Protein AF-A0A923MZI6-F1 (afdb_monomer_lite)

Organism: NCBI:txid2764716

Radius of gyration: 16.97 Å; chains: 1; bounding box: 33×43×50 Å

Foldseek 3Di:
DDDPDPPPPPPDPDDDPPDCQDVLNVLLVVLLVLCCVVLVDDPVLSVQLSVLSCVLPVVVVCVVPDDDDDPPPVVVVVVNVVSVVVSLVSNCVSSVHDSVVSVVSVVVSVVVD

Structure (mmCIF, N/CA/C/O backbone):
data_AF-A0A923MZI6-F1
#
_entry.id   AF-A0A923MZI6-F1
#
loop_
_atom_site.group_PDB
_atom_site.id
_atom_site.type_symbol
_atom_site.label_atom_id
_atom_site.label_alt_id
_atom_site.label_comp_id
_atom_site.label_asym_id
_atom_site.label_entity_id
_atom_site.label_seq_id
_atom_site.pdbx_PDB_ins_code
_atom_site.Cartn_x
_atom_site.Cartn_y
_atom_site.Cartn_z
_atom_site.occupancy
_atom_site.B_iso_or_equiv
_atom_site.auth_seq_id
_atom_site.auth_comp_id
_atom_site.auth_asym_id
_atom_site.auth_atom_id
_atom_site.pdbx_PDB_model_num
ATOM 1 N N . MET A 1 1 ? -13.303 16.371 27.050 1.00 42.78 1 MET A N 1
ATOM 2 C CA . MET A 1 1 ? -13.160 17.238 25.859 1.00 42.78 1 MET A CA 1
ATOM 3 C C . MET A 1 1 ? -11.685 17.529 25.613 1.00 42.78 1 MET A C 1
ATOM 5 O O . MET A 1 1 ? -11.147 18.485 26.145 1.00 42.78 1 MET A O 1
ATOM 9 N N . LYS A 1 2 ? -11.024 16.635 24.889 1.00 39.94 2 LYS A N 1
ATOM 10 C CA . LYS A 1 2 ? -9.668 16.688 24.316 1.00 39.94 2 LYS A CA 1
ATOM 11 C C . LYS A 1 2 ? -9.739 15.613 23.220 1.00 39.94 2 LYS A C 1
ATOM 13 O O . LYS A 1 2 ? -10.436 14.635 23.466 1.00 39.94 2 LYS A O 1
ATOM 18 N N . ASN A 1 3 ? -9.123 15.793 22.053 1.00 42.81 3 ASN A N 1
ATOM 19 C CA . ASN A 1 3 ? -9.115 14.865 20.889 1.00 42.81 3 ASN A CA 1
ATOM 20 C C . ASN A 1 3 ? -9.924 15.313 19.656 1.00 42.81 3 ASN A C 1
ATOM 22 O O . ASN A 1 3 ? -10.339 14.485 18.856 1.00 42.81 3 ASN A O 1
ATOM 26 N N . ILE A 1 4 ? -10.108 16.615 19.446 1.00 54.06 4 ILE A N 1
ATOM 27 C CA . ILE A 1 4 ? -10.547 17.149 18.149 1.00 54.06 4 ILE A CA 1
ATOM 28 C C . ILE A 1 4 ? -9.652 18.350 17.881 1.00 54.06 4 ILE A C 1
ATOM 30 O O . ILE A 1 4 ? -9.963 19.401 18.421 1.00 54.06 4 ILE A O 1
ATOM 34 N N . LEU A 1 5 ? -8.510 18.184 17.191 1.00 44.31 5 LEU A N 1
ATOM 35 C CA . LEU A 1 5 ? -7.769 19.289 16.530 1.00 44.31 5 LEU A CA 1
ATOM 36 C C . LEU A 1 5 ? -6.432 18.915 15.856 1.00 44.31 5 LEU A C 1
ATOM 38 O O . LEU A 1 5 ? -5.689 19.814 15.481 1.00 44.31 5 LEU A O 1
ATOM 42 N N . ILE A 1 6 ? -6.104 17.637 15.636 1.00 47.75 6 ILE A N 1
ATOM 43 C CA . ILE A 1 6 ? -4.903 17.268 14.849 1.00 47.75 6 ILE A CA 1
ATOM 44 C C . ILE A 1 6 ? -5.306 16.404 13.651 1.00 47.75 6 ILE A C 1
ATOM 46 O O . ILE A 1 6 ? -4.731 15.361 13.383 1.00 47.75 6 ILE A O 1
ATOM 50 N N . LEU A 1 7 ? -6.364 16.822 12.955 1.00 48.66 7 LEU A N 1
ATOM 51 C CA . LEU A 1 7 ? -6.875 16.147 11.757 1.00 48.66 7 LEU A CA 1
ATOM 52 C C . LEU A 1 7 ? -6.820 17.051 10.512 1.00 48.66 7 LEU A C 1
ATOM 54 O O . LEU A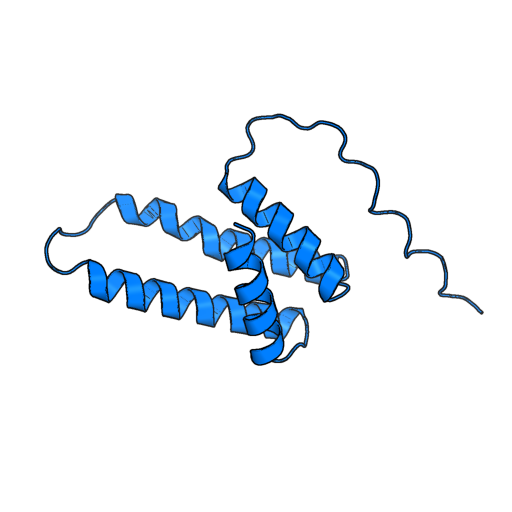 1 7 ? -7.478 16.762 9.521 1.00 48.66 7 LEU A O 1
ATOM 58 N N . LEU A 1 8 ? -6.068 18.163 10.556 1.00 43.25 8 LEU A N 1
ATOM 59 C CA . LEU A 1 8 ? -6.168 19.224 9.540 1.00 43.25 8 LEU A CA 1
ATOM 60 C C . LEU A 1 8 ? -4.841 19.754 8.961 1.00 43.25 8 LEU A C 1
ATOM 62 O O . LEU A 1 8 ? -4.871 20.773 8.280 1.00 43.25 8 LEU A O 1
ATOM 66 N N . PHE A 1 9 ? -3.686 19.118 9.207 1.00 44.66 9 PHE A N 1
ATOM 67 C CA . PHE A 1 9 ? -2.381 19.745 8.901 1.00 44.66 9 PHE A CA 1
ATOM 68 C C . PHE A 1 9 ? -1.403 18.967 8.004 1.00 44.66 9 PHE A C 1
ATOM 70 O O . PHE A 1 9 ? -0.242 19.350 7.916 1.00 44.66 9 PHE A O 1
ATOM 77 N N . VAL A 1 10 ? -1.843 17.936 7.276 1.00 51.78 10 VAL A N 1
ATOM 78 C CA . VAL A 1 10 ? -0.990 17.253 6.270 1.00 51.78 10 VAL A CA 1
ATOM 79 C C . VAL A 1 10 ? -1.582 17.391 4.862 1.00 51.78 10 VAL A C 1
ATOM 81 O O . VAL A 1 10 ? -1.563 16.467 4.064 1.00 51.78 10 VAL A O 1
ATOM 84 N N . GLY A 1 11 ? -2.189 18.547 4.573 1.00 48.66 11 GLY A N 1
ATOM 85 C CA . GLY A 1 11 ? -2.873 18.803 3.301 1.00 48.66 11 GLY A CA 1
ATOM 86 C C . GLY A 1 11 ? -2.235 19.848 2.383 1.00 48.66 11 GLY A C 1
ATOM 87 O O . GLY A 1 11 ? -2.745 20.030 1.285 1.00 48.66 11 GLY A O 1
ATOM 88 N N . LEU A 1 12 ? -1.185 20.582 2.784 1.00 49.75 12 LEU A N 1
ATOM 89 C CA . LEU A 1 12 ? -0.802 21.809 2.052 1.00 49.75 12 LEU A CA 1
ATOM 90 C C . LEU A 1 12 ? 0.702 22.146 2.000 1.00 49.75 12 LEU A C 1
ATOM 92 O O . LEU A 1 12 ? 1.050 23.322 1.944 1.00 49.75 12 LEU A O 1
ATOM 96 N N . SER A 1 13 ? 1.608 21.162 1.951 1.00 44.38 13 SER A N 1
ATOM 97 C CA . SER A 1 13 ? 3.049 21.479 1.864 1.00 44.38 13 SER A CA 1
A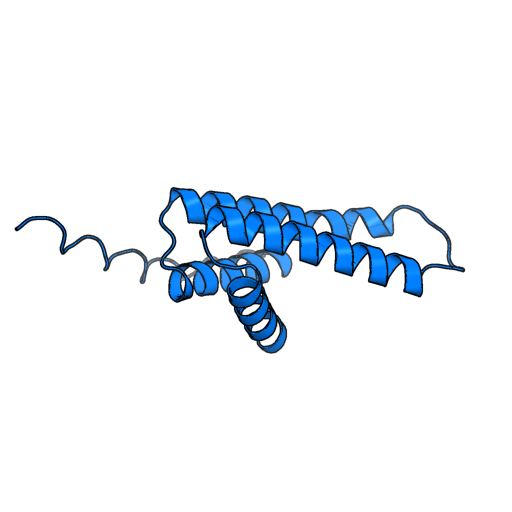TOM 98 C C . SER A 1 13 ? 3.865 20.582 0.935 1.00 44.38 13 SER A C 1
ATOM 100 O O . SER A 1 13 ? 4.933 20.137 1.326 1.00 44.38 13 SER A O 1
ATOM 102 N N . PHE A 1 14 ? 3.429 20.366 -0.309 1.00 53.91 14 PHE A N 1
ATOM 103 C CA . PHE A 1 14 ? 4.358 19.973 -1.384 1.00 53.91 14 PHE A CA 1
ATOM 104 C C . PHE A 1 14 ? 4.081 20.747 -2.675 1.00 53.91 14 PHE A C 1
ATOM 106 O O . PHE A 1 14 ? 3.913 20.195 -3.760 1.00 53.91 14 PHE A O 1
ATOM 113 N N . THR A 1 15 ? 4.065 22.078 -2.581 1.00 51.38 15 THR A N 1
ATOM 114 C CA . THR A 1 15 ? 4.311 22.911 -3.759 1.00 51.38 15 THR A CA 1
ATOM 115 C C . THR A 1 15 ? 5.782 22.767 -4.156 1.00 51.38 15 THR A C 1
ATOM 117 O O . THR A 1 15 ? 6.649 23.421 -3.585 1.00 51.38 15 THR A O 1
ATOM 120 N N . GLY A 1 16 ? 6.053 21.916 -5.148 1.00 49.12 16 GLY A N 1
ATOM 121 C CA . GLY A 1 16 ? 7.232 22.040 -6.007 1.00 49.12 16 GLY A CA 1
ATOM 122 C C . GLY A 1 16 ? 8.493 21.284 -5.587 1.00 49.12 16 GLY A C 1
ATOM 123 O O . GLY A 1 16 ? 9.529 21.901 -5.378 1.00 49.12 16 GLY A O 1
ATOM 124 N N . VAL A 1 17 ? 8.463 19.950 -5.630 1.00 46.00 17 VAL A N 1
ATOM 125 C CA . VAL A 1 17 ? 9.668 19.159 -5.943 1.00 46.00 17 VAL A CA 1
ATOM 126 C C . VAL A 1 17 ? 9.436 18.472 -7.286 1.00 46.00 17 VAL A C 1
ATOM 128 O O . VAL A 1 17 ? 9.171 17.281 -7.389 1.00 46.00 17 VAL A O 1
ATOM 131 N N . LYS A 1 18 ? 9.512 19.263 -8.364 1.00 47.16 18 LYS A N 1
ATOM 132 C CA . LYS A 1 18 ? 9.802 18.732 -9.702 1.00 47.16 18 LYS A CA 1
ATOM 133 C C . LYS A 1 18 ? 11.301 18.422 -9.762 1.00 47.16 18 LYS A C 1
ATOM 135 O O . LYS A 1 18 ? 12.058 19.151 -10.392 1.00 47.16 18 LYS A O 1
ATOM 140 N N . ALA A 1 19 ? 11.733 17.381 -9.062 1.00 44.38 19 ALA A N 1
ATOM 141 C CA . ALA A 1 19 ? 13.095 16.868 -9.141 1.00 44.38 19 ALA A CA 1
ATOM 142 C C . ALA A 1 19 ? 13.007 15.382 -9.476 1.00 44.38 19 ALA A C 1
ATOM 144 O O . ALA A 1 19 ? 12.918 14.570 -8.573 1.00 44.38 19 ALA A O 1
ATOM 145 N N . GLN A 1 20 ? 12.934 15.065 -10.775 1.00 44.94 20 GLN A N 1
ATOM 146 C CA . GLN A 1 20 ? 13.215 13.739 -11.350 1.00 44.94 20 GLN A CA 1
ATOM 147 C C . GLN A 1 20 ? 12.751 12.538 -10.497 1.00 44.94 20 GLN A C 1
ATOM 149 O O . GLN A 1 20 ? 13.500 11.587 -10.293 1.00 44.94 20 GLN A O 1
ATOM 154 N N . SER A 1 21 ? 11.531 12.596 -9.965 1.00 54.72 21 SER A N 1
ATOM 155 C CA 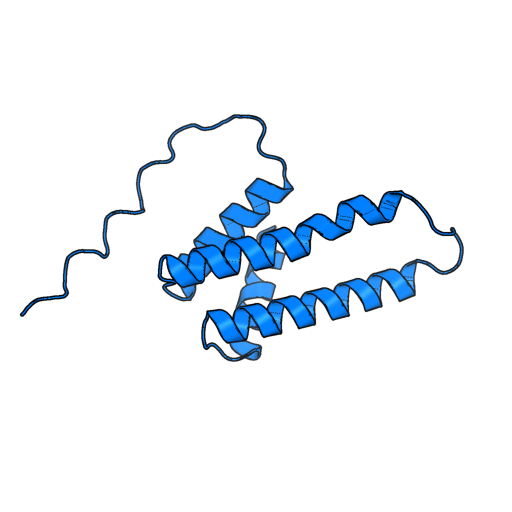. SER A 1 21 ? 10.983 11.501 -9.174 1.00 54.72 21 SER A CA 1
ATOM 156 C C . SER A 1 21 ? 10.695 10.372 -10.156 1.00 54.72 21 SER A C 1
ATOM 158 O O . SER A 1 21 ? 10.006 10.587 -11.158 1.00 54.72 21 SER A O 1
ATOM 160 N N . SER A 1 22 ? 11.318 9.211 -9.954 1.00 68.38 22 SER A N 1
ATOM 161 C CA . SER A 1 22 ? 11.139 8.064 -10.854 1.00 68.38 22 SER A CA 1
ATOM 162 C C . SER A 1 22 ? 9.642 7.755 -10.961 1.00 68.38 22 SER A C 1
ATOM 164 O O . SER A 1 22 ? 8.938 7.883 -9.964 1.00 68.38 22 SER A O 1
ATOM 166 N N . GLU A 1 23 ? 9.122 7.325 -12.117 1.00 72.31 23 GLU A N 1
ATOM 167 C CA . GLU A 1 23 ? 7.681 7.010 -12.263 1.00 72.31 23 GLU A CA 1
ATOM 168 C C . GLU A 1 23 ? 7.170 6.076 -11.148 1.00 72.31 23 GLU A C 1
ATOM 170 O O . GLU A 1 23 ? 6.033 6.193 -10.698 1.00 72.31 23 GLU A O 1
ATOM 175 N N . LYS A 1 24 ? 8.048 5.207 -10.628 1.00 74.00 24 LYS A N 1
ATOM 176 C CA . LYS A 1 24 ? 7.804 4.369 -9.447 1.00 74.00 24 LYS A CA 1
ATOM 177 C C . LYS A 1 24 ? 7.489 5.177 -8.183 1.00 74.00 24 LYS A C 1
ATOM 179 O O . LYS A 1 24 ? 6.525 4.862 -7.498 1.00 74.00 24 LYS A O 1
ATOM 184 N N . GLU A 1 25 ? 8.257 6.218 -7.874 1.00 76.19 25 GLU A N 1
ATOM 185 C CA . GLU A 1 25 ? 8.021 7.076 -6.705 1.00 76.19 25 GLU A CA 1
ATOM 186 C C . GLU A 1 25 ? 6.695 7.828 -6.814 1.00 76.19 25 GLU A C 1
ATOM 188 O O . GLU A 1 25 ? 5.961 7.911 -5.834 1.00 76.19 25 GLU A O 1
ATOM 193 N N . VAL A 1 26 ? 6.339 8.307 -8.011 1.00 80.69 26 VAL A N 1
ATOM 194 C CA . VAL A 1 26 ? 5.040 8.957 -8.248 1.00 80.69 26 VAL A CA 1
ATOM 195 C C . VAL A 1 26 ? 3.894 7.981 -7.970 1.00 80.69 26 VAL A C 1
ATOM 197 O O . VAL A 1 26 ? 2.965 8.317 -7.238 1.00 80.69 26 VAL A O 1
ATOM 200 N N . LYS A 1 27 ? 3.988 6.743 -8.471 1.00 80.81 27 LYS A N 1
ATOM 201 C CA . LYS A 1 27 ? 2.994 5.687 -8.210 1.00 80.81 27 LYS A CA 1
ATOM 202 C C . LYS A 1 27 ? 2.918 5.308 -6.731 1.00 80.81 27 LYS A C 1
ATOM 204 O O . LYS A 1 27 ? 1.828 5.088 -6.207 1.00 80.81 27 LYS A O 1
ATOM 209 N N . ILE A 1 28 ? 4.059 5.241 -6.043 1.00 83.62 28 ILE A N 1
ATOM 210 C CA . ILE A 1 28 ? 4.124 4.965 -4.600 1.00 83.62 28 ILE A CA 1
ATOM 211 C C . ILE A 1 28 ? 3.444 6.088 -3.808 1.00 83.62 28 ILE A C 1
ATOM 213 O O . ILE A 1 28 ? 2.629 5.801 -2.932 1.00 83.62 28 ILE A O 1
ATOM 217 N N . ASN A 1 29 ? 3.729 7.347 -4.139 1.00 83.25 29 ASN A N 1
ATOM 218 C CA . ASN A 1 29 ? 3.155 8.503 -3.456 1.00 83.25 29 ASN A CA 1
ATOM 219 C C . ASN A 1 29 ? 1.643 8.609 -3.694 1.00 83.25 29 ASN A C 1
ATOM 221 O O . ASN A 1 29 ? 0.895 8.716 -2.727 1.00 83.25 29 ASN A O 1
ATOM 225 N N . ASN A 1 30 ? 1.178 8.467 -4.941 1.00 85.06 30 ASN A N 1
ATOM 226 C CA . ASN A 1 30 ? -0.255 8.461 -5.262 1.00 85.06 30 ASN A CA 1
ATOM 227 C C . ASN A 1 30 ? -0.996 7.342 -4.514 1.00 85.06 30 ASN A C 1
ATOM 229 O O . ASN A 1 30 ? -2.079 7.551 -3.965 1.00 85.06 30 ASN A O 1
ATOM 233 N N . PHE A 1 31 ? -0.391 6.152 -4.453 1.00 87.75 31 PHE A N 1
ATOM 234 C CA . PHE A 1 31 ? -0.922 5.031 -3.687 1.00 87.75 31 PHE A CA 1
ATOM 235 C C . PHE A 1 31 ? -1.021 5.344 -2.192 1.00 87.75 31 PHE A C 1
ATOM 237 O O . PHE A 1 31 ? -2.049 5.067 -1.575 1.00 87.75 31 PHE A O 1
ATOM 244 N N . LEU A 1 32 ? 0.025 5.929 -1.606 1.00 86.69 32 LEU A N 1
ATOM 245 C CA . LEU A 1 32 ? 0.039 6.307 -0.195 1.00 86.69 32 LEU A CA 1
ATOM 246 C C . LEU A 1 32 ? -0.997 7.371 0.128 1.00 86.69 32 LEU A C 1
ATOM 248 O O . LEU A 1 32 ? -1.710 7.223 1.114 1.00 86.69 32 LEU A O 1
ATOM 252 N N . GLU A 1 33 ? -1.129 8.403 -0.701 1.00 84.88 33 GLU A N 1
ATOM 253 C CA . GLU A 1 33 ? -2.145 9.439 -0.515 1.00 84.88 33 GLU A CA 1
ATOM 254 C C . GLU A 1 33 ? -3.556 8.843 -0.523 1.00 84.88 33 GLU A C 1
ATOM 256 O O . GLU A 1 33 ? -4.365 9.125 0.368 1.00 84.88 33 GLU A O 1
ATOM 261 N N . ALA A 1 34 ? -3.841 7.959 -1.483 1.00 86.88 34 ALA A N 1
ATOM 262 C CA . ALA A 1 34 ? -5.115 7.260 -1.554 1.00 86.88 34 ALA A CA 1
ATOM 263 C C . ALA A 1 34 ? -5.334 6.339 -0.340 1.00 86.88 34 ALA A C 1
ATOM 265 O O . ALA A 1 34 ? -6.426 6.324 0.229 1.00 86.88 34 ALA A O 1
ATOM 266 N N . ALA A 1 35 ? -4.300 5.618 0.101 1.00 86.25 35 ALA A N 1
ATOM 267 C CA . ALA A 1 35 ? -4.368 4.715 1.248 1.00 86.25 35 ALA A CA 1
ATOM 268 C C . ALA A 1 35 ? -4.578 5.469 2.569 1.00 86.25 35 ALA A C 1
ATOM 270 O O . ALA A 1 35 ? -5.411 5.065 3.381 1.00 86.25 35 ALA A O 1
ATOM 271 N N . ILE A 1 36 ? -3.877 6.589 2.774 1.00 85.94 36 ILE A N 1
ATOM 272 C CA . ILE A 1 36 ? -4.067 7.482 3.924 1.00 85.94 36 ILE A CA 1
ATOM 273 C C . ILE A 1 36 ? -5.502 8.007 3.933 1.00 85.94 36 ILE A C 1
ATOM 275 O O . ILE A 1 36 ? -6.148 8.006 4.979 1.00 85.94 36 ILE A O 1
ATOM 279 N N . LYS A 1 37 ? -6.022 8.423 2.774 1.00 86.56 37 LYS A N 1
ATOM 280 C CA . LYS A 1 37 ? -7.373 8.977 2.659 1.00 86.56 37 LYS A CA 1
ATOM 281 C C . LYS A 1 37 ? -8.468 7.935 2.908 1.00 86.56 37 LYS A C 1
ATOM 283 O O . LYS A 1 37 ? -9.411 8.229 3.639 1.00 86.56 37 LYS A O 1
ATOM 288 N N . GLU A 1 38 ? -8.354 6.745 2.319 1.00 85.88 38 GLU A N 1
ATOM 289 C CA . GLU A 1 38 ? -9.370 5.682 2.413 1.00 85.88 38 GLU A CA 1
ATOM 290 C C . GLU A 1 38 ? -9.345 4.996 3.789 1.00 85.88 38 GLU A C 1
ATOM 292 O O . GLU A 1 38 ? -10.393 4.739 4.385 1.00 85.88 38 GLU A O 1
ATOM 297 N N . PHE A 1 39 ? -8.151 4.714 4.322 1.00 86.81 39 PHE A N 1
ATOM 298 C CA . PHE A 1 39 ? -7.981 3.924 5.546 1.00 86.81 39 PHE A CA 1
ATOM 299 C C . PHE A 1 39 ? -7.621 4.744 6.783 1.00 86.81 39 PHE A C 1
ATOM 301 O O . PHE A 1 39 ? -7.487 4.163 7.859 1.00 86.81 39 PHE A O 1
ATOM 308 N N . GLN A 1 40 ? -7.500 6.069 6.650 1.00 87.12 40 GLN A N 1
ATOM 309 C CA . GLN A 1 40 ? -7.168 6.991 7.742 1.00 87.12 40 GLN A CA 1
ATOM 310 C C . GLN A 1 40 ? -5.916 6.541 8.504 1.00 87.12 40 GLN A C 1
ATOM 312 O O . GLN A 1 40 ? -5.920 6.413 9.729 1.00 87.12 40 GLN A O 1
ATOM 317 N N . LEU A 1 41 ? -4.856 6.237 7.752 1.00 83.12 41 LEU A N 1
ATOM 318 C CA . LEU A 1 41 ? -3.610 5.727 8.312 1.00 83.12 41 LEU A CA 1
ATOM 319 C C . LEU A 1 41 ? -2.957 6.767 9.227 1.00 83.12 41 LEU A C 1
ATOM 321 O O . LEU A 1 41 ? -2.877 7.949 8.896 1.00 83.12 41 LEU A O 1
ATOM 325 N N . ASP A 1 42 ? -2.460 6.305 10.372 1.00 81.94 42 ASP A N 1
ATOM 326 C CA . ASP A 1 42 ? -1.559 7.080 11.222 1.00 81.94 42 ASP A CA 1
ATOM 327 C C . ASP A 1 42 ? -0.125 7.067 10.654 1.00 81.94 42 ASP A C 1
ATOM 329 O O . ASP A 1 42 ? 0.171 6.374 9.676 1.00 81.94 42 ASP A O 1
ATOM 333 N N . ASN A 1 43 ? 0.780 7.849 11.250 1.00 80.50 43 ASN A N 1
ATOM 334 C CA . ASN A 1 43 ? 2.162 7.968 10.767 1.00 80.50 43 ASN A CA 1
ATOM 335 C C . ASN A 1 43 ? 2.915 6.629 10.766 1.00 80.50 43 ASN A C 1
ATOM 337 O O . ASN A 1 43 ? 3.715 6.380 9.867 1.00 80.50 43 ASN A O 1
ATOM 341 N N . GLU A 1 44 ? 2.660 5.768 11.753 1.00 83.88 44 GLU A N 1
ATOM 342 C CA . GLU A 1 44 ? 3.346 4.482 11.884 1.00 83.88 44 GLU A CA 1
ATOM 343 C C . GLU A 1 44 ? 2.903 3.526 10.773 1.00 83.88 44 GLU A C 1
ATOM 345 O O . GLU A 1 44 ? 3.730 2.975 10.046 1.00 83.88 44 GLU A O 1
ATOM 350 N N . LYS A 1 45 ? 1.591 3.403 10.562 1.00 84.12 45 LYS A N 1
ATOM 351 C CA . LYS A 1 45 ? 1.024 2.596 9.479 1.00 84.12 45 LYS A CA 1
ATOM 352 C C . LYS A 1 45 ? 1.382 3.150 8.111 1.00 84.12 45 LYS A C 1
ATOM 354 O O . LYS A 1 45 ? 1.664 2.376 7.208 1.00 84.12 45 LYS A O 1
ATOM 359 N N . THR A 1 46 ? 1.412 4.470 7.953 1.00 82.88 46 THR A N 1
ATOM 360 C CA . THR A 1 46 ? 1.822 5.116 6.697 1.00 82.88 46 THR A CA 1
ATOM 361 C C . THR A 1 46 ? 3.249 4.726 6.322 1.00 82.88 46 THR A C 1
ATOM 363 O O . THR A 1 46 ? 3.498 4.358 5.176 1.00 82.88 46 THR A O 1
ATOM 366 N N . PHE A 1 47 ? 4.170 4.731 7.289 1.00 83.75 47 PHE A N 1
ATOM 367 C CA . PHE A 1 47 ? 5.549 4.303 7.063 1.00 83.75 47 PHE A CA 1
ATOM 368 C C . PHE A 1 47 ? 5.637 2.811 6.707 1.00 83.75 47 PHE A C 1
ATOM 370 O O . PHE A 1 47 ? 6.271 2.456 5.717 1.00 83.75 47 PHE A O 1
ATOM 377 N N . GLN A 1 48 ? 4.917 1.946 7.430 1.00 84.44 48 GLN A N 1
ATOM 378 C CA . GLN A 1 48 ? 4.870 0.509 7.123 1.00 84.44 48 GLN A CA 1
ATOM 379 C C . GLN A 1 48 ? 4.297 0.226 5.721 1.00 84.44 48 GLN A C 1
ATOM 381 O O . GLN A 1 48 ? 4.773 -0.662 5.012 1.00 84.44 48 GLN A O 1
ATOM 386 N N . VAL A 1 49 ? 3.289 0.992 5.289 1.00 85.69 49 VAL A N 1
ATOM 387 C CA . VAL A 1 49 ? 2.710 0.887 3.939 1.00 85.69 49 VAL A CA 1
ATOM 388 C C . VAL A 1 49 ? 3.692 1.365 2.873 1.00 85.69 49 VAL A C 1
ATOM 390 O O . VAL A 1 49 ? 3.797 0.728 1.824 1.00 85.69 49 VAL A O 1
ATOM 393 N N . LEU A 1 50 ? 4.424 2.451 3.133 1.00 86.44 50 LEU A N 1
ATOM 394 C CA . LEU A 1 50 ? 5.467 2.964 2.244 1.00 86.44 50 LEU A CA 1
ATOM 395 C C . LEU A 1 50 ? 6.561 1.913 2.028 1.00 86.44 50 LEU A C 1
ATOM 397 O O . LEU A 1 50 ? 6.882 1.616 0.879 1.00 86.44 50 LEU A O 1
ATOM 401 N N . GLU A 1 51 ? 7.077 1.307 3.099 1.00 84.62 51 GLU A N 1
ATOM 402 C CA . GLU A 1 51 ? 8.093 0.250 3.012 1.00 84.62 51 GLU A CA 1
ATOM 403 C C . GLU A 1 51 ? 7.576 -0.974 2.246 1.00 84.62 51 GLU A C 1
ATOM 405 O O . GLU A 1 51 ? 8.235 -1.451 1.319 1.00 84.62 51 GLU A O 1
ATOM 410 N N . ALA A 1 52 ? 6.364 -1.446 2.562 1.00 85.94 52 ALA A N 1
ATOM 411 C CA . ALA A 1 52 ? 5.753 -2.578 1.866 1.00 85.94 52 ALA A CA 1
ATOM 412 C C . ALA A 1 52 ? 5.548 -2.296 0.367 1.00 85.94 52 ALA A C 1
ATOM 414 O O . ALA A 1 52 ? 5.754 -3.177 -0.472 1.00 85.94 52 ALA A O 1
ATOM 415 N N . ARG A 1 53 ? 5.159 -1.065 0.007 1.00 85.12 53 ARG A N 1
ATOM 416 C CA . ARG A 1 53 ? 4.942 -0.660 -1.388 1.00 85.12 53 ARG A CA 1
ATOM 417 C C . ARG A 1 53 ? 6.260 -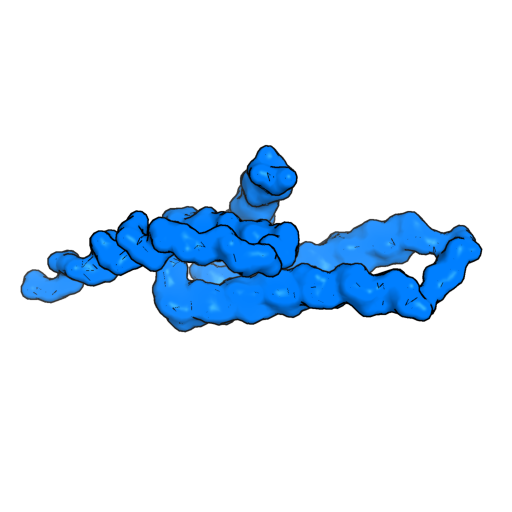0.472 -2.140 1.00 85.12 53 ARG A C 1
ATOM 419 O O . ARG A 1 53 ? 6.344 -0.866 -3.300 1.00 85.12 53 ARG A O 1
ATOM 426 N N . GLN A 1 54 ? 7.288 0.077 -1.497 1.00 83.12 54 GLN A N 1
ATOM 427 C CA . GLN A 1 54 ? 8.633 0.168 -2.069 1.00 83.12 54 GLN A CA 1
ATOM 428 C C . GLN A 1 54 ? 9.214 -1.222 -2.339 1.00 83.12 54 GLN A C 1
ATOM 430 O O . GLN A 1 54 ? 9.678 -1.467 -3.449 1.00 83.12 54 GLN A O 1
ATOM 435 N N . ALA A 1 55 ? 9.112 -2.149 -1.380 1.00 82.69 55 ALA A N 1
ATOM 436 C CA . ALA A 1 55 ? 9.552 -3.533 -1.559 1.00 82.69 55 ALA A CA 1
ATOM 437 C C . ALA A 1 55 ? 8.822 -4.217 -2.727 1.00 82.69 55 ALA A C 1
ATOM 439 O O . ALA A 1 55 ? 9.453 -4.868 -3.558 1.00 82.69 55 ALA A O 1
ATOM 440 N N . TYR A 1 56 ? 7.508 -3.992 -2.849 1.00 80.44 56 TYR A N 1
ATOM 441 C CA . TYR A 1 56 ? 6.710 -4.494 -3.970 1.00 80.44 56 TYR A CA 1
ATOM 442 C C . TYR A 1 56 ? 7.199 -3.976 -5.338 1.00 80.44 56 TYR A C 1
ATOM 444 O O . TYR A 1 56 ? 7.206 -4.741 -6.299 1.00 80.44 56 TYR A O 1
ATOM 452 N N . MET A 1 57 ? 7.628 -2.709 -5.438 1.00 77.69 57 MET A N 1
ATOM 453 C CA . MET A 1 57 ? 8.063 -2.093 -6.708 1.00 77.69 57 MET A CA 1
ATOM 454 C C . MET A 1 57 ? 9.574 -2.197 -6.997 1.00 77.69 57 MET A C 1
ATOM 456 O O . MET A 1 57 ? 9.999 -1.959 -8.133 1.00 77.69 57 MET A O 1
ATOM 460 N N . ALA A 1 58 ? 10.395 -2.534 -5.998 1.00 71.38 58 ALA A N 1
ATOM 461 C CA . ALA A 1 58 ? 11.847 -2.660 -6.140 1.00 71.38 58 ALA A CA 1
ATOM 462 C C . ALA A 1 58 ? 12.255 -3.911 -6.938 1.00 71.38 58 ALA A C 1
ATOM 464 O O . ALA A 1 58 ? 13.199 -3.871 -7.724 1.00 71.38 58 ALA A O 1
ATOM 465 N N . GLU A 1 59 ? 11.520 -5.014 -6.799 1.00 57.38 59 GLU A N 1
ATOM 466 C CA . GLU A 1 59 ? 11.899 -6.298 -7.405 1.00 57.38 59 GLU A CA 1
ATOM 467 C C . GLU A 1 59 ? 11.631 -6.412 -8.921 1.00 57.38 59 GLU A C 1
ATOM 469 O O . GLU A 1 59 ? 11.979 -7.426 -9.533 1.00 57.38 59 GLU A O 1
ATOM 474 N N . ASP A 1 60 ? 11.020 -5.405 -9.549 1.00 53.75 60 ASP A N 1
ATOM 475 C CA . ASP A 1 60 ? 10.840 -5.392 -11.007 1.00 53.75 60 ASP A CA 1
ATOM 476 C C . ASP A 1 60 ? 12.126 -4.996 -11.763 1.00 53.75 60 ASP A C 1
ATOM 478 O O . ASP A 1 60 ? 12.266 -5.359 -12.931 1.00 53.75 60 ASP A O 1
ATOM 482 N N . ASP A 1 61 ? 13.103 -4.337 -11.119 1.00 47.56 61 ASP A N 1
ATOM 483 C CA . ASP A 1 61 ? 14.365 -3.953 -11.786 1.00 47.56 61 ASP A CA 1
ATOM 484 C C . ASP A 1 61 ? 15.375 -5.106 -11.900 1.00 47.56 61 ASP A C 1
ATOM 486 O O . ASP A 1 61 ? 16.110 -5.185 -12.886 1.00 47.56 61 ASP A O 1
ATOM 490 N N . ASP A 1 62 ? 15.374 -6.059 -10.962 1.00 45.22 62 ASP A N 1
ATOM 491 C CA . ASP A 1 62 ? 16.313 -7.197 -10.983 1.00 45.22 62 ASP A CA 1
ATOM 492 C C . ASP A 1 62 ? 15.934 -8.275 -12.023 1.00 45.22 62 ASP A C 1
ATOM 494 O O . ASP A 1 62 ? 16.726 -9.145 -12.398 1.00 45.22 62 ASP A O 1
ATOM 498 N N . SER A 1 63 ? 14.719 -8.191 -12.573 1.00 44.47 63 SER A N 1
ATOM 499 C CA . SER A 1 63 ? 14.190 -9.148 -13.554 1.00 44.47 63 SER A CA 1
ATOM 500 C C . SER A 1 63 ? 14.756 -8.967 -14.971 1.00 44.47 63 SER A C 1
ATOM 502 O O . SER A 1 63 ? 14.564 -9.839 -15.823 1.00 44.47 63 SER A O 1
ATOM 504 N N . ASN A 1 64 ? 15.483 -7.877 -15.239 1.00 43.91 64 ASN A N 1
ATOM 505 C CA . ASN A 1 64 ? 16.160 -7.654 -16.522 1.00 43.91 64 ASN A CA 1
ATOM 506 C C . ASN A 1 64 ? 17.575 -8.262 -16.584 1.00 43.91 64 ASN A C 1
ATOM 508 O O . ASN A 1 64 ? 18.207 -8.224 -17.640 1.00 43.91 64 ASN A O 1
ATOM 512 N N . GLY A 1 65 ? 18.072 -8.856 -15.491 1.00 44.59 65 GLY A N 1
ATOM 513 C CA . GLY A 1 65 ? 19.458 -9.322 -15.398 1.00 44.59 65 GLY A CA 1
ATOM 514 C C . GLY A 1 65 ? 19.750 -10.728 -15.933 1.00 44.59 65 GLY A C 1
ATOM 515 O O . GLY A 1 65 ? 20.858 -10.960 -16.410 1.00 44.59 65 GLY A O 1
ATOM 516 N N . LYS A 1 66 ? 18.824 -11.695 -15.854 1.00 46.81 66 LYS A N 1
ATOM 517 C CA . LYS A 1 66 ? 19.080 -13.094 -16.274 1.00 46.81 66 LYS A CA 1
ATOM 518 C C . LYS A 1 66 ? 17.816 -13.951 -16.157 1.00 46.81 66 LYS A C 1
ATOM 520 O O . LYS A 1 66 ? 17.462 -14.348 -15.053 1.00 46.81 66 LYS A O 1
ATOM 525 N N . SER A 1 67 ? 17.182 -14.311 -17.277 1.00 43.53 67 SER A N 1
ATOM 526 C CA . SER A 1 67 ? 16.768 -15.703 -17.568 1.00 43.53 67 SER A CA 1
ATOM 527 C C . SER A 1 67 ? 15.835 -15.807 -18.777 1.00 43.53 67 SER A C 1
ATOM 529 O O . SER A 1 67 ? 14.674 -15.415 -18.743 1.00 43.53 67 SER A O 1
ATOM 531 N N . SER A 1 68 ? 16.389 -16.418 -19.824 1.00 43.84 68 SER A N 1
ATOM 532 C CA . SER A 1 68 ? 15.748 -17.300 -20.802 1.00 43.84 68 SER A CA 1
ATOM 533 C C . SER A 1 68 ? 14.404 -16.885 -21.404 1.00 43.84 68 SER A C 1
ATOM 535 O O . SER A 1 68 ? 13.316 -17.231 -20.937 1.00 43.84 68 SER A O 1
ATOM 537 N N . ALA A 1 69 ? 14.513 -16.289 -22.589 1.00 49.91 69 ALA A N 1
ATOM 538 C CA . ALA A 1 69 ? 13.534 -16.422 -23.653 1.00 49.91 69 ALA A CA 1
ATOM 539 C C . ALA A 1 69 ? 13.245 -17.914 -23.930 1.00 49.91 69 ALA A C 1
ATOM 541 O O . ALA A 1 69 ? 14.036 -18.573 -24.596 1.00 49.91 69 ALA A O 1
ATOM 542 N N . SER A 1 70 ? 12.157 -18.458 -23.368 1.00 48.78 70 SER A N 1
ATOM 543 C CA . SER A 1 70 ? 11.320 -19.520 -23.980 1.00 48.78 70 SER A CA 1
ATOM 544 C C . SER A 1 70 ? 10.158 -20.016 -23.100 1.00 48.78 70 SER A C 1
ATOM 546 O O . SER A 1 70 ? 9.261 -20.652 -23.631 1.00 48.78 70 SER A O 1
ATOM 548 N N . ASN A 1 71 ? 10.079 -19.674 -21.803 1.00 48.38 71 ASN A N 1
ATOM 549 C CA . ASN A 1 71 ? 8.974 -20.116 -20.916 1.00 48.38 71 ASN A CA 1
ATOM 550 C C . ASN A 1 71 ? 8.285 -18.973 -20.127 1.00 48.38 71 ASN A C 1
ATOM 552 O O . ASN A 1 71 ? 7.496 -19.209 -19.214 1.00 48.38 71 ASN A O 1
ATOM 556 N N . GLY A 1 72 ? 8.608 -17.714 -20.442 1.00 51.44 72 GLY A N 1
ATOM 557 C CA . GLY A 1 72 ? 8.546 -16.605 -19.480 1.00 51.44 72 GLY A CA 1
ATOM 558 C C . GLY A 1 72 ? 7.189 -15.947 -19.207 1.00 51.44 72 GLY A C 1
ATOM 559 O O . GLY A 1 72 ? 7.097 -15.198 -18.244 1.00 51.44 72 GLY A O 1
ATOM 560 N N . ILE A 1 73 ? 6.137 -16.177 -19.999 1.00 51.69 73 ILE A N 1
ATOM 561 C CA . ILE A 1 73 ? 4.865 -15.439 -19.825 1.00 51.69 73 ILE A CA 1
ATOM 562 C C . ILE A 1 73 ? 4.030 -16.006 -18.663 1.00 51.69 73 ILE A C 1
ATOM 564 O O . ILE A 1 73 ? 3.503 -15.239 -17.858 1.00 51.69 73 ILE A O 1
ATOM 568 N N . GLY A 1 74 ? 3.942 -17.336 -18.536 1.00 52.34 74 GLY A N 1
ATOM 569 C CA . GLY A 1 74 ? 3.198 -17.988 -17.447 1.00 52.34 74 GLY A CA 1
ATOM 570 C C . GLY A 1 74 ? 3.842 -17.760 -16.078 1.00 52.34 74 GLY A C 1
ATOM 571 O O . GLY A 1 74 ? 3.175 -17.324 -15.145 1.00 52.34 74 GLY A O 1
ATOM 572 N N . VAL A 1 75 ? 5.167 -17.925 -16.008 1.00 54.31 75 VAL A N 1
ATOM 57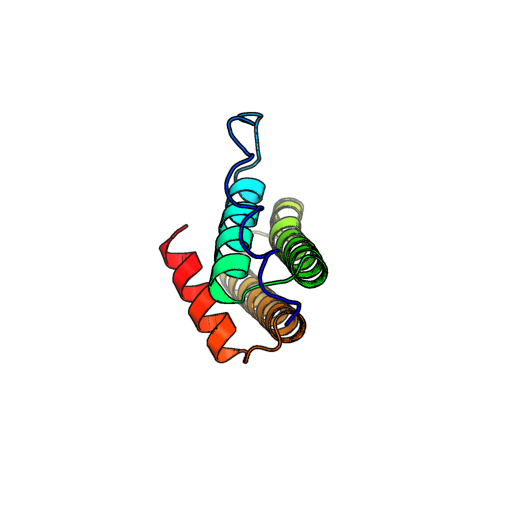3 C CA . VAL A 1 75 ? 5.955 -17.760 -14.775 1.00 54.31 75 VAL A CA 1
ATOM 574 C C . VAL A 1 75 ? 5.909 -16.319 -14.262 1.00 54.31 75 VAL A C 1
ATOM 576 O O . VAL A 1 75 ? 5.722 -16.101 -13.068 1.00 54.31 75 VAL A O 1
ATOM 579 N N . LYS A 1 76 ? 6.000 -15.324 -15.157 1.00 57.50 76 LYS A N 1
ATOM 580 C CA . LYS A 1 76 ? 5.874 -13.909 -14.774 1.00 57.50 76 LYS A CA 1
ATOM 581 C C . LYS A 1 76 ? 4.492 -13.600 -14.204 1.00 57.50 76 LYS A C 1
ATOM 583 O O . LYS A 1 76 ? 4.397 -12.929 -13.186 1.00 57.50 76 LYS A O 1
ATOM 588 N N . LYS A 1 77 ? 3.425 -14.137 -14.806 1.00 59.72 77 LYS A N 1
ATOM 589 C CA . LYS A 1 77 ? 2.052 -13.919 -14.331 1.00 59.72 77 LYS A CA 1
ATOM 590 C C . LYS A 1 77 ? 1.803 -14.551 -12.958 1.00 59.72 77 LYS A C 1
ATOM 592 O O . LYS A 1 77 ? 1.185 -13.918 -12.106 1.00 59.72 77 LYS A O 1
ATOM 597 N N . GLU A 1 78 ? 2.305 -15.763 -12.726 1.00 61.25 78 GLU A N 1
ATOM 598 C CA . GLU A 1 78 ? 2.218 -16.428 -11.418 1.00 61.25 78 GLU A CA 1
ATOM 599 C C . GLU A 1 78 ? 3.040 -15.707 -10.344 1.00 61.25 78 GLU A C 1
ATOM 601 O O . GLU A 1 78 ? 2.568 -15.530 -9.219 1.00 61.25 78 GLU A O 1
ATOM 606 N N . GLN A 1 79 ? 4.238 -15.232 -10.691 1.00 65.38 79 GLN A N 1
ATOM 607 C CA . GLN A 1 79 ? 5.091 -14.483 -9.774 1.00 65.38 79 GLN A CA 1
ATOM 608 C C . GLN A 1 79 ? 4.463 -13.135 -9.400 1.00 65.38 79 GLN A C 1
ATOM 610 O O . GLN A 1 79 ? 4.405 -12.805 -8.216 1.00 65.38 79 GLN A O 1
ATOM 615 N N . SER A 1 80 ? 3.909 -12.398 -10.367 1.00 67.12 80 SER A N 1
ATOM 616 C CA . SER A 1 80 ? 3.163 -11.164 -10.097 1.00 67.12 80 SER A CA 1
ATOM 617 C C . SER A 1 80 ? 1.944 -11.422 -9.210 1.00 67.12 80 SER A C 1
ATOM 619 O O . SER A 1 80 ? 1.768 -10.731 -8.212 1.00 67.12 80 SER A O 1
ATOM 621 N N . ALA A 1 81 ? 1.146 -12.459 -9.496 1.00 73.00 81 ALA A N 1
ATOM 622 C CA . ALA A 1 81 ? -0.023 -12.799 -8.682 1.00 73.00 81 ALA A CA 1
ATOM 623 C C . ALA A 1 81 ? 0.350 -13.139 -7.228 1.00 73.00 81 ALA A C 1
ATOM 625 O O . ALA A 1 81 ? -0.350 -12.745 -6.291 1.00 73.00 81 ALA A O 1
ATOM 626 N N . LYS A 1 82 ? 1.471 -13.842 -7.026 1.00 78.50 82 LYS A N 1
ATOM 627 C CA . LYS A 1 82 ? 1.980 -14.163 -5.691 1.00 78.50 82 LYS A CA 1
ATOM 628 C C . LYS A 1 82 ? 2.421 -12.905 -4.935 1.00 78.50 82 LYS A C 1
ATOM 630 O O . LYS A 1 82 ? 2.006 -12.732 -3.793 1.00 78.50 82 LYS A O 1
ATOM 635 N N . LYS A 1 83 ? 3.162 -12.000 -5.582 1.00 78.31 83 LYS A N 1
ATOM 636 C CA . LYS A 1 83 ? 3.587 -10.723 -4.982 1.00 78.31 83 LYS A CA 1
ATOM 637 C C . LYS A 1 83 ? 2.407 -9.833 -4.617 1.00 78.31 83 LYS A C 1
ATOM 639 O O . LYS A 1 83 ? 2.365 -9.283 -3.523 1.00 78.31 83 LYS A O 1
ATOM 644 N N . THR A 1 84 ? 1.416 -9.720 -5.503 1.00 82.38 84 THR A N 1
ATOM 645 C CA . THR A 1 84 ? 0.195 -8.958 -5.215 1.00 82.38 84 THR A CA 1
ATOM 646 C C . THR A 1 84 ? -0.521 -9.535 -3.997 1.00 82.38 84 THR A C 1
ATOM 648 O O . THR A 1 84 ? -0.939 -8.783 -3.123 1.00 82.38 84 THR A O 1
ATOM 651 N N . LYS A 1 85 ? -0.600 -10.866 -3.880 1.00 86.31 85 LYS A N 1
ATOM 652 C CA . LYS A 1 85 ? -1.192 -11.525 -2.711 1.00 86.31 85 LYS A CA 1
ATOM 653 C C . LYS A 1 85 ? -0.402 -11.265 -1.423 1.00 86.31 85 LYS A C 1
ATOM 655 O O . LYS A 1 85 ? -1.017 -10.992 -0.397 1.00 86.31 85 LYS A O 1
ATOM 660 N N . GLU A 1 86 ? 0.926 -11.344 -1.468 1.00 87.69 86 GLU A N 1
ATOM 661 C CA . GLU A 1 86 ? 1.805 -11.055 -0.322 1.00 87.69 86 GLU A CA 1
ATOM 662 C C . GLU A 1 86 ? 1.675 -9.594 0.124 1.00 87.69 86 GLU A C 1
ATOM 664 O O . GLU A 1 86 ? 1.524 -9.321 1.316 1.00 87.69 86 GLU A O 1
ATOM 669 N N . PHE A 1 87 ? 1.624 -8.662 -0.831 1.00 87.25 87 PHE A N 1
ATOM 670 C CA . PHE A 1 87 ? 1.382 -7.251 -0.554 1.00 87.25 87 PHE A CA 1
ATOM 671 C C . PHE A 1 87 ? -0.000 -7.013 0.065 1.00 87.25 87 PHE A C 1
ATOM 673 O O . PHE A 1 87 ? -0.105 -6.298 1.056 1.00 87.25 87 PHE A O 1
ATOM 680 N N . ILE A 1 88 ? -1.061 -7.631 -0.466 1.00 88.81 88 ILE A N 1
ATOM 681 C CA . ILE A 1 88 ? -2.419 -7.500 0.086 1.00 88.81 88 ILE A CA 1
ATOM 682 C C . ILE A 1 88 ? -2.490 -8.040 1.514 1.00 88.81 88 ILE A C 1
ATOM 684 O O . ILE A 1 88 ? -3.131 -7.418 2.357 1.00 88.81 88 ILE A O 1
ATOM 688 N N . ASP A 1 89 ? -1.838 -9.167 1.804 1.00 89.69 89 ASP A N 1
ATOM 689 C CA . ASP A 1 89 ? -1.799 -9.731 3.157 1.00 89.69 89 ASP A CA 1
ATOM 690 C C . ASP A 1 89 ? -1.046 -8.810 4.130 1.00 89.69 89 ASP A C 1
ATOM 692 O O . ASP A 1 89 ? -1.545 -8.506 5.215 1.00 89.69 89 ASP A O 1
ATOM 696 N N . ALA A 1 90 ? 0.116 -8.289 3.726 1.00 88.94 90 ALA A N 1
ATOM 697 C CA . ALA A 1 90 ? 0.859 -7.309 4.516 1.00 88.94 90 ALA A CA 1
ATOM 698 C C . ALA A 1 90 ? 0.032 -6.036 4.751 1.00 88.94 90 ALA A C 1
ATOM 700 O O . ALA A 1 90 ? -0.114 -5.577 5.883 1.00 88.94 90 ALA A O 1
ATOM 701 N N . PHE A 1 91 ? -0.582 -5.502 3.699 1.00 90.62 91 PHE A N 1
ATOM 702 C CA . PHE A 1 91 ? -1.363 -4.277 3.774 1.00 90.62 91 PHE A CA 1
ATOM 703 C C . PHE A 1 91 ? -2.648 -4.459 4.595 1.00 90.62 91 PHE A C 1
ATOM 705 O O . PHE A 1 91 ? -3.010 -3.585 5.383 1.00 90.62 91 PHE A O 1
ATOM 712 N N . SER A 1 92 ? -3.292 -5.625 4.509 1.00 92.44 92 SER A N 1
ATOM 713 C CA . SER A 1 92 ? -4.411 -6.034 5.368 1.00 92.44 92 SER A CA 1
ATOM 714 C C . SER A 1 92 ? -4.010 -6.067 6.845 1.00 92.44 92 SER A C 1
ATOM 716 O O . SER A 1 92 ? -4.733 -5.525 7.682 1.00 92.44 92 SER A O 1
ATOM 718 N N . LYS A 1 93 ? -2.828 -6.602 7.175 1.00 91.69 93 LYS A N 1
ATOM 719 C CA . LYS A 1 93 ? -2.300 -6.610 8.551 1.00 91.69 93 LYS A CA 1
ATOM 720 C C . LYS A 1 93 ? -2.002 -5.205 9.075 1.00 91.69 93 LYS A C 1
ATOM 722 O O . LYS A 1 93 ? -2.376 -4.901 10.204 1.00 91.69 93 LYS A O 1
ATOM 727 N N . ILE A 1 94 ? -1.387 -4.347 8.259 1.00 88.56 94 ILE A N 1
ATOM 728 C CA . ILE A 1 94 ? -1.036 -2.969 8.648 1.00 88.56 94 ILE A CA 1
ATOM 729 C C . ILE A 1 94 ? -2.299 -2.121 8.866 1.00 88.56 94 ILE A C 1
ATOM 731 O O . ILE A 1 94 ? -2.431 -1.397 9.854 1.00 88.56 94 ILE A O 1
ATOM 735 N N . THR A 1 95 ? -3.258 -2.222 7.946 1.00 87.00 95 THR A N 1
ATOM 736 C CA . THR A 1 95 ? -4.508 -1.444 7.986 1.00 87.00 95 THR A CA 1
ATOM 737 C C . THR A 1 95 ? -5.525 -2.002 8.984 1.00 87.00 95 THR A C 1
ATOM 739 O O . THR A 1 95 ? -6.417 -1.275 9.421 1.00 87.00 95 THR A O 1
ATOM 742 N N . GLY A 1 96 ? -5.420 -3.287 9.337 1.00 89.12 96 GLY A N 1
ATOM 743 C CA . GLY A 1 96 ? -6.451 -4.023 10.070 1.00 89.12 96 GLY A CA 1
ATOM 744 C C . GLY A 1 96 ? -7.720 -4.281 9.247 1.00 89.12 96 GLY A C 1
ATOM 745 O O . GLY A 1 96 ? -8.753 -4.641 9.813 1.00 89.12 96 G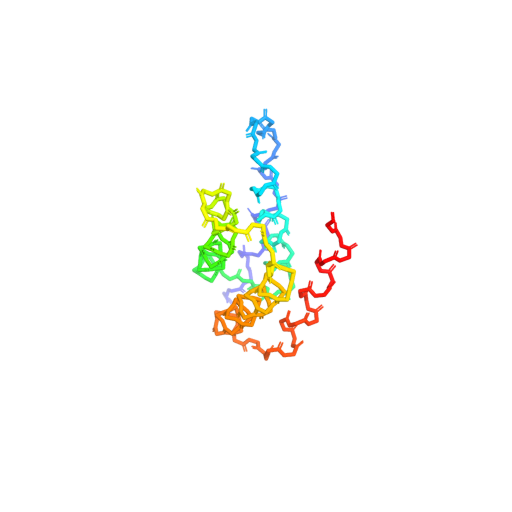LY A O 1
ATOM 746 N N . LYS A 1 97 ? -7.676 -4.062 7.927 1.00 90.75 97 LYS A N 1
ATOM 747 C CA . LYS A 1 97 ? -8.805 -4.269 7.011 1.00 90.75 97 LYS A CA 1
ATOM 748 C C . LYS A 1 97 ? -8.815 -5.678 6.464 1.00 90.75 97 LYS A C 1
ATOM 750 O O . LYS A 1 97 ? -7.781 -6.334 6.389 1.00 90.75 97 LYS A O 1
ATOM 755 N N . SER A 1 98 ? -9.984 -6.149 6.044 1.00 90.81 98 SER A N 1
ATOM 756 C CA . SER A 1 98 ? -10.072 -7.456 5.402 1.00 90.81 98 SER A CA 1
ATOM 757 C C . SER A 1 98 ? -9.348 -7.454 4.052 1.00 90.81 98 SER A C 1
ATOM 759 O O . SER A 1 98 ? -9.334 -6.452 3.336 1.00 90.81 98 SER A O 1
ATOM 761 N N . ALA A 1 99 ? -8.812 -8.609 3.650 1.00 86.25 99 ALA A N 1
ATOM 762 C CA . ALA A 1 99 ? -8.190 -8.763 2.335 1.00 86.25 99 ALA A CA 1
ATOM 763 C C . ALA A 1 99 ? -9.133 -8.370 1.177 1.00 86.25 99 ALA A C 1
ATOM 765 O O . ALA A 1 99 ? -8.666 -7.912 0.141 1.00 86.25 99 ALA A O 1
ATOM 766 N N . LYS A 1 100 ? -10.459 -8.492 1.357 1.00 89.56 100 LYS A N 1
ATOM 767 C CA . LYS A 1 100 ? -11.461 -8.049 0.370 1.00 89.56 100 LYS A CA 1
ATOM 768 C C . LYS A 1 100 ? -11.527 -6.528 0.235 1.00 89.56 100 LYS A C 1
ATOM 770 O O . LYS A 1 100 ? -11.601 -6.032 -0.881 1.00 89.56 100 LYS A O 1
ATOM 775 N N . GLU A 1 101 ? -11.509 -5.797 1.349 1.00 88.25 101 GLU A N 1
ATOM 776 C CA . GLU A 1 101 ? -11.496 -4.326 1.337 1.00 88.25 101 GLU A CA 1
ATOM 777 C C . GLU A 1 101 ? -10.200 -3.797 0.723 1.00 88.25 101 GLU A C 1
ATOM 779 O O . GLU A 1 101 ? -10.224 -2.879 -0.094 1.00 88.25 101 GLU A O 1
ATOM 784 N N . VAL A 1 102 ? -9.075 -4.424 1.072 1.00 88.50 102 VAL A N 1
ATOM 785 C CA . VAL A 1 102 ? -7.773 -4.088 0.498 1.00 88.50 102 VAL A CA 1
ATOM 786 C C . VAL A 1 102 ? -7.733 -4.392 -1.000 1.00 88.50 102 VAL A C 1
ATOM 788 O O . VAL A 1 102 ? -7.285 -3.548 -1.767 1.00 88.50 102 VAL A O 1
ATOM 791 N N . GLN A 1 103 ? -8.243 -5.547 -1.439 1.00 88.62 103 GLN A N 1
ATOM 792 C CA . GLN A 1 103 ? -8.340 -5.883 -2.863 1.00 88.62 103 GLN A CA 1
ATOM 793 C C . GLN A 1 103 ? -9.201 -4.865 -3.618 1.00 88.62 103 GLN A C 1
ATOM 795 O O . GLN A 1 103 ? -8.771 -4.359 -4.645 1.00 88.62 103 GLN A O 1
ATOM 800 N N . ALA A 1 104 ? -10.372 -4.506 -3.087 1.00 89.31 104 ALA A N 1
ATOM 801 C CA . ALA A 1 104 ? -11.243 -3.517 -3.719 1.00 89.31 104 ALA A CA 1
ATOM 802 C C . ALA A 1 104 ? -10.563 -2.144 -3.853 1.00 89.31 104 ALA A C 1
ATOM 804 O O . ALA A 1 104 ? -10.764 -1.445 -4.842 1.00 89.31 104 ALA A O 1
ATOM 805 N N . PHE A 1 105 ? -9.746 -1.751 -2.873 1.00 89.88 105 PHE A N 1
ATOM 806 C CA . PHE A 1 105 ? -8.922 -0.549 -2.971 1.00 89.88 105 PHE A CA 1
ATOM 807 C C . PHE A 1 105 ? -7.821 -0.684 -4.033 1.00 89.88 105 PHE A C 1
ATOM 809 O O . PHE A 1 105 ? -7.635 0.225 -4.837 1.00 89.88 105 PHE A O 1
ATOM 816 N N . MET A 1 106 ? -7.124 -1.821 -4.077 1.00 85.25 106 MET A N 1
ATOM 817 C CA . MET A 1 106 ? -6.104 -2.097 -5.093 1.00 85.25 106 MET A CA 1
ATOM 818 C C . MET A 1 106 ? -6.681 -2.043 -6.509 1.00 85.25 106 MET A C 1
ATOM 820 O O . MET A 1 106 ? -6.063 -1.451 -7.388 1.00 85.25 106 MET A O 1
ATOM 824 N N . ASP A 1 107 ? -7.879 -2.590 -6.714 1.00 86.88 107 ASP A N 1
ATOM 825 C CA . ASP A 1 107 ? -8.561 -2.570 -8.008 1.00 86.88 107 ASP A CA 1
ATOM 826 C C . ASP A 1 107 ? -8.895 -1.131 -8.446 1.00 86.88 107 ASP A C 1
ATOM 828 O O . ASP A 1 107 ? -8.697 -0.789 -9.609 1.00 86.88 107 ASP A O 1
ATOM 832 N N . LYS A 1 108 ? -9.308 -0.251 -7.516 1.00 84.31 108 LYS A N 1
ATOM 833 C CA . LYS A 1 108 ? -9.505 1.186 -7.804 1.00 84.31 108 LYS A CA 1
ATOM 834 C C . LYS A 1 108 ? -8.204 1.876 -8.214 1.00 84.31 108 LYS A C 1
ATOM 836 O O . LYS A 1 108 ? -8.231 2.753 -9.068 1.00 84.31 108 LYS A O 1
ATOM 841 N N . MET A 1 109 ? -7.084 1.509 -7.588 1.00 81.25 109 MET A N 1
ATOM 842 C CA . MET A 1 109 ? -5.779 2.100 -7.893 1.00 81.25 109 MET A CA 1
ATOM 843 C C . MET A 1 109 ? -5.251 1.659 -9.260 1.00 81.25 109 MET A C 1
ATOM 845 O O . MET A 1 109 ? -4.615 2.461 -9.926 1.00 81.25 109 MET A O 1
ATOM 849 N N . ILE A 1 110 ? -5.532 0.425 -9.692 1.00 73.06 110 ILE A N 1
ATOM 850 C CA . ILE A 1 110 ? -5.144 -0.081 -11.022 1.00 73.06 110 ILE A CA 1
ATOM 851 C C . ILE A 1 110 ? -5.854 0.686 -12.148 1.00 73.06 110 ILE A C 1
ATOM 853 O O . ILE A 1 110 ? -5.276 0.862 -13.211 1.00 73.06 110 ILE A O 1
ATOM 857 N N . ASP A 1 111 ? -7.084 1.152 -11.920 1.00 57.19 111 ASP A N 1
ATOM 858 C CA . ASP A 1 111 ? -7.871 1.919 -12.903 1.00 57.19 111 ASP A CA 1
ATOM 859 C C . ASP A 1 111 ? -7.475 3.415 -12.956 1.00 57.19 111 ASP A C 1
ATOM 861 O O . ASP A 1 111 ? -7.921 4.163 -13.823 1.00 57.19 111 ASP A O 1
ATOM 865 N N . GLN A 1 112 ? -6.656 3.877 -12.002 1.00 50.81 112 GLN A N 1
ATOM 866 C CA . GLN A 1 112 ? -6.173 5.263 -11.898 1.00 50.81 112 GLN A CA 1
ATOM 867 C C . GLN A 1 112 ? -4.720 5.443 -12.381 1.00 50.81 112 GLN A C 1
ATOM 869 O O . GLN A 1 112 ? -4.252 6.582 -12.447 1.00 50.81 112 GLN A O 1
ATOM 874 N N . ASP A 1 113 ? -4.015 4.344 -12.665 1.00 45.28 113 ASP A N 1
ATOM 875 C CA . ASP A 1 113 ? -2.595 4.269 -13.054 1.00 45.28 113 ASP A CA 1
ATOM 876 C C . ASP A 1 113 ? -2.447 4.066 -14.574 1.00 45.28 113 ASP A C 1
ATOM 878 O O . ASP A 1 113 ? -1.538 4.690 -15.170 1.00 45.28 113 ASP A O 1
#

Secondary structure (DSSP, 8-state):
----SSSSSSSS--S---S---HHHHHHHHHHHHHHHHH---HHHHHHHHHHHHHHHHTTSGGGSS--TTSHHHHHHHHHHHHHHHHHHHHHHHHT--HHHHHHHHHHHHT--

Sequence (113 aa):
MKNILILLFVGLSFTGVKAQSSEKEVKINNFLEAAIKEFQLDNEKTFQVLEARQAYMAEDDDSNGKSSASNGIGVKKEQSAKKTKEFIDAFSKITGKSAKEVQAFMDKMIDQD

pLDDT: mean 70.23, std 17.89, range [39.94, 92.44]